Protein AF-A0A382RN98-F1 (afdb_monomer_lite)

InterPro domains:
  IPR011059 Metal-dependent hydrolase, composite domain superfamily [G3DSA:2.30.40.10] (1-79)
  IPR011059 Metal-dependent hydrolase, composite domain superfamily [SSF51338] (1-79)
  IPR051607 Metallo-dependent Hydrolases [PTHR11271] (2-80)

pLDDT: mean 94.47, std 5.95, range [65.12, 98.31]

Structure (mmCIF, N/CA/C/O backbone):
data_AF-A0A382RN98-F1
#
_entry.id   AF-A0A382RN98-F1
#
loop_
_atom_site.group_PDB
_atom_site.id
_atom_site.type_symbol
_atom_site.label_atom_id
_atom_site.label_alt_id
_atom_site.label_comp_id
_atom_site.label_asym_id
_atom_site.label_entity_id
_atom_site.label_seq_id
_atom_site.pdbx_PDB_ins_code
_atom_site.Cartn_x
_atom_site.Cartn_y
_atom_site.Cartn_z
_atom_site.occupancy
_atom_site.B_iso_or_equiv
_atom_site.auth_seq_id
_atom_site.auth_comp_id
_atom_site.auth_asym_id
_atom_site.auth_atom_id
_atom_site.pdbx_PDB_model_num
ATOM 1 N N . MET A 1 1 ? 13.402 0.076 -18.358 1.00 94.31 1 MET A N 1
ATOM 2 C CA . MET A 1 1 ? 13.075 -1.176 -17.636 1.00 94.31 1 MET A CA 1
ATOM 3 C C . MET A 1 1 ? 12.168 -2.017 -18.513 1.00 94.31 1 MET A C 1
ATOM 5 O O . MET A 1 1 ? 11.192 -1.482 -1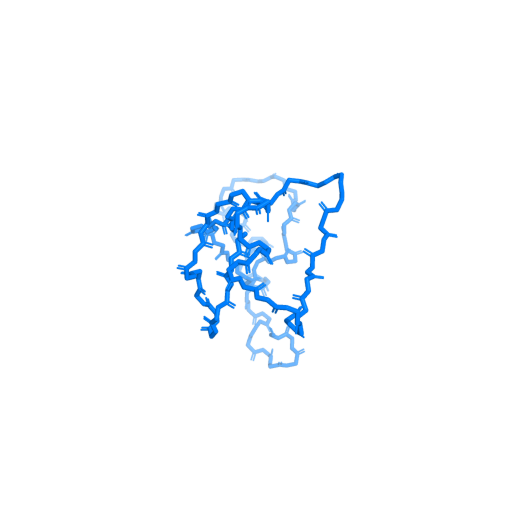9.022 1.00 94.31 1 MET A O 1
ATOM 9 N N . VAL A 1 2 ? 12.488 -3.296 -18.694 1.00 94.62 2 VAL A N 1
ATOM 10 C CA . VAL A 1 2 ? 11.685 -4.261 -19.454 1.00 94.62 2 VAL A CA 1
ATOM 11 C C . VAL A 1 2 ? 11.070 -5.259 -18.479 1.00 94.62 2 VAL A C 1
ATOM 13 O O . VAL A 1 2 ? 11.761 -5.789 -17.606 1.00 94.62 2 VAL A O 1
ATOM 16 N N . VAL A 1 3 ? 9.769 -5.508 -18.627 1.00 94.38 3 VAL A N 1
ATOM 17 C CA . VAL A 1 3 ? 8.996 -6.421 -17.776 1.00 94.38 3 VAL A CA 1
ATOM 18 C C . VAL A 1 3 ? 8.352 -7.501 -18.642 1.00 94.38 3 VAL A C 1
ATOM 20 O O . VAL A 1 3 ? 7.806 -7.211 -19.710 1.00 94.38 3 VAL A O 1
ATOM 23 N N . ARG A 1 4 ? 8.413 -8.750 -18.175 1.00 93.31 4 ARG A N 1
ATOM 24 C CA . ARG A 1 4 ? 7.735 -9.915 -18.758 1.00 93.31 4 ARG A CA 1
ATOM 25 C C . ARG A 1 4 ? 7.139 -10.749 -17.634 1.00 93.31 4 ARG A C 1
ATOM 27 O O . ARG A 1 4 ? 7.813 -10.982 -16.637 1.00 93.31 4 ARG A O 1
ATOM 34 N N . GLU A 1 5 ? 5.880 -11.156 -17.782 1.00 94.94 5 GLU A N 1
ATOM 35 C CA . GLU A 1 5 ? 5.194 -12.041 -16.822 1.00 94.94 5 GLU A CA 1
ATOM 36 C C . GLU A 1 5 ? 5.313 -11.571 -15.357 1.00 94.94 5 GLU A C 1
ATOM 38 O O . GLU A 1 5 ? 5.577 -12.346 -14.441 1.00 94.94 5 GLU A O 1
ATOM 43 N N . GLY A 1 6 ? 5.176 -10.259 -15.134 1.00 95.31 6 GLY A N 1
ATOM 44 C CA . GLY A 1 6 ? 5.261 -9.661 -13.797 1.00 95.31 6 GLY A CA 1
ATOM 45 C C . GLY A 1 6 ? 6.673 -9.584 -13.201 1.00 95.31 6 GLY A C 1
ATOM 46 O O . GLY A 1 6 ? 6.811 -9.214 -12.038 1.00 95.31 6 GLY A O 1
ATOM 47 N N . LYS A 1 7 ? 7.726 -9.899 -13.964 1.00 97.44 7 LYS A N 1
ATOM 48 C CA . LYS A 1 7 ? 9.123 -9.824 -13.516 1.00 97.44 7 LYS A CA 1
ATOM 49 C C . LYS A 1 7 ? 9.920 -8.833 -14.348 1.00 97.44 7 LYS A C 1
ATOM 51 O O . LYS A 1 7 ? 9.760 -8.741 -15.565 1.00 97.44 7 LYS A O 1
ATOM 56 N N . ILE A 1 8 ? 10.812 -8.107 -13.683 1.00 96.44 8 ILE A N 1
ATOM 57 C CA . ILE A 1 8 ? 11.810 -7.277 -14.354 1.00 96.44 8 ILE A CA 1
ATOM 58 C C . ILE A 1 8 ? 12.822 -8.220 -15.002 1.00 96.44 8 ILE A C 1
ATOM 60 O O . ILE A 1 8 ? 13.458 -9.010 -14.307 1.00 96.44 8 ILE A O 1
ATOM 64 N N . VAL A 1 9 ? 12.955 -8.141 -16.325 1.00 95.94 9 VAL A N 1
ATOM 65 C CA . VAL A 1 9 ? 13.953 -8.919 -17.076 1.00 95.94 9 VAL A CA 1
ATOM 66 C C . VAL A 1 9 ? 15.185 -8.088 -17.403 1.00 95.94 9 VAL A C 1
ATOM 68 O O . VAL A 1 9 ? 16.260 -8.648 -17.580 1.00 95.94 9 VAL A O 1
ATOM 71 N N . GLU A 1 10 ? 15.048 -6.758 -17.449 1.00 95.75 10 GLU A N 1
ATOM 72 C CA . GLU A 1 10 ? 16.178 -5.867 -17.693 1.00 95.75 10 GLU A CA 1
ATOM 73 C C . GLU A 1 10 ? 15.945 -4.430 -17.209 1.00 95.75 10 GLU A C 1
ATOM 75 O O . GLU A 1 10 ? 14.832 -3.895 -17.272 1.00 95.75 10 GLU A O 1
ATOM 80 N N . VAL A 1 11 ? 17.019 -3.771 -16.774 1.00 96.31 11 VAL A N 1
ATOM 81 C CA . VAL A 1 11 ? 17.061 -2.351 -16.398 1.00 96.31 11 VAL A CA 1
ATOM 82 C C . VAL A 1 11 ? 18.257 -1.710 -17.098 1.00 96.31 11 VAL A C 1
ATOM 84 O O . VAL A 1 11 ? 19.324 -2.310 -17.151 1.00 96.31 11 VAL A O 1
ATOM 87 N N . GLY A 1 12 ? 18.074 -0.507 -17.640 1.00 95.19 12 GLY A N 1
ATOM 88 C CA . GLY A 1 12 ? 19.090 0.189 -18.425 1.00 95.19 12 GLY A CA 1
ATOM 89 C C . GLY A 1 12 ? 18.546 1.464 -19.061 1.00 95.19 12 GLY A C 1
ATOM 90 O O . GLY A 1 12 ? 17.363 1.792 -18.895 1.00 95.19 12 GLY A O 1
ATOM 91 N N . GLU A 1 13 ? 19.422 2.153 -19.789 1.00 95.88 13 GLU A N 1
ATOM 92 C CA . GLU A 1 13 ? 19.119 3.389 -20.507 1.00 95.88 13 GLU A CA 1
ATOM 93 C C . GLU A 1 13 ? 18.124 3.160 -21.647 1.00 95.88 13 GLU A C 1
ATOM 95 O O . GLU A 1 13 ? 18.142 2.133 -22.330 1.00 95.88 13 GLU A O 1
ATOM 100 N N . TYR A 1 14 ? 17.257 4.144 -21.895 1.00 92.88 14 TYR A N 1
ATOM 101 C CA . TYR A 1 14 ? 16.265 4.034 -22.967 1.00 92.88 14 TYR A CA 1
ATOM 102 C C . TYR A 1 14 ? 16.921 3.849 -24.342 1.00 92.88 14 TYR A C 1
ATOM 104 O O . TYR A 1 14 ? 16.451 3.037 -25.138 1.00 92.88 14 TYR A O 1
ATOM 112 N N . SER A 1 15 ? 18.007 4.575 -24.620 1.00 93.69 15 SER A N 1
ATOM 113 C CA . SER A 1 15 ? 18.732 4.509 -25.897 1.00 93.69 15 SER A CA 1
ATOM 114 C C . SER A 1 15 ? 19.271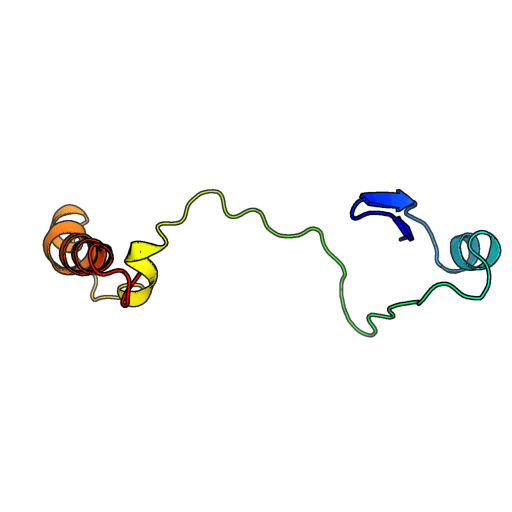 3.111 -26.207 1.00 93.69 15 SER A C 1
ATOM 116 O O . SER A 1 15 ? 19.302 2.720 -27.368 1.00 93.69 15 SER A O 1
ATOM 118 N N . GLU A 1 16 ? 19.649 2.339 -25.189 1.00 92.81 16 GLU A N 1
ATOM 119 C CA . GLU A 1 16 ? 20.167 0.977 -25.345 1.00 92.81 16 GLU A CA 1
ATOM 120 C C . GLU A 1 16 ? 19.031 -0.049 -25.420 1.00 92.81 16 GLU A C 1
ATOM 122 O O . GLU A 1 16 ? 19.011 -0.923 -26.292 1.00 92.81 16 GLU A O 1
ATOM 127 N N . LEU A 1 17 ? 18.044 0.080 -24.527 1.00 92.50 17 LEU A N 1
ATOM 128 C CA . LEU A 1 17 ? 16.923 -0.852 -24.445 1.00 92.50 17 LEU A CA 1
ATOM 129 C C . LEU A 1 17 ? 15.993 -0.749 -25.659 1.00 92.50 17 LEU A C 1
ATOM 131 O O . LEU A 1 17 ? 15.570 -1.777 -26.178 1.00 92.50 17 LEU A O 1
ATOM 135 N N . SER A 1 18 ? 15.698 0.460 -26.143 1.00 89.75 18 SER A N 1
ATOM 136 C CA . SER A 1 18 ? 14.779 0.672 -27.277 1.00 89.75 18 SER A CA 1
ATOM 137 C C . SER A 1 18 ? 15.278 0.079 -28.599 1.00 89.75 18 SER A C 1
ATOM 139 O O . SER A 1 18 ? 14.473 -0.251 -29.467 1.00 89.75 18 SER A O 1
ATOM 141 N N . VAL A 1 19 ? 16.594 -0.101 -28.755 1.00 89.75 19 VAL A N 1
ATOM 142 C CA . VAL A 1 19 ? 17.188 -0.760 -29.929 1.00 89.75 19 VAL A CA 1
ATOM 143 C C . VAL A 1 19 ? 17.015 -2.277 -29.839 1.00 89.75 19 VAL A C 1
ATOM 145 O O . VAL A 1 19 ? 16.622 -2.922 -30.812 1.00 89.75 19 VAL A O 1
ATOM 148 N N . ARG A 1 20 ? 17.298 -2.851 -28.664 1.00 88.06 20 ARG A N 1
ATOM 149 C CA . ARG A 1 20 ? 17.296 -4.302 -28.423 1.00 88.06 20 ARG A CA 1
ATOM 150 C C . ARG A 1 20 ? 15.902 -4.899 -28.271 1.00 88.06 20 ARG A C 1
ATOM 152 O O . ARG A 1 20 ? 15.679 -6.048 -28.643 1.00 88.06 20 ARG A O 1
ATOM 159 N N . PHE A 1 21 ? 14.990 -4.132 -27.694 1.00 84.75 21 PHE A N 1
ATOM 160 C CA . PHE A 1 21 ? 13.597 -4.496 -27.493 1.00 84.75 21 PHE A CA 1
ATOM 161 C C . PHE A 1 21 ? 12.779 -3.685 -28.501 1.00 84.75 21 PHE A C 1
ATOM 163 O O . PHE A 1 21 ? 12.379 -2.553 -28.243 1.00 84.75 21 PHE A O 1
ATOM 170 N N . SER A 1 22 ? 12.673 -4.233 -29.713 1.00 68.88 22 SER A N 1
ATOM 171 C CA . SER A 1 22 ? 12.184 -3.531 -30.902 1.00 68.88 22 SER A CA 1
ATOM 172 C C . SER A 1 22 ? 10.652 -3.405 -30.982 1.00 68.88 22 SER A C 1
ATOM 174 O O . SER A 1 22 ? 9.890 -4.015 -30.237 1.00 68.88 22 S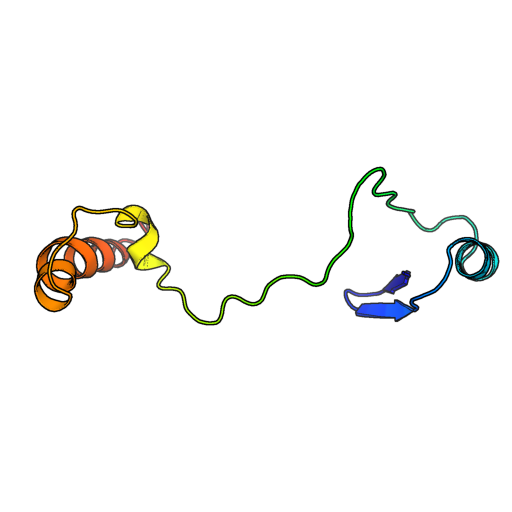ER A O 1
ATOM 176 N N . SER A 1 23 ? 10.231 -2.580 -31.944 1.00 65.12 23 SER A N 1
ATOM 177 C CA . SER A 1 23 ? 8.902 -2.014 -32.199 1.00 65.12 23 SER A CA 1
ATOM 178 C C . SER A 1 23 ? 7.723 -2.995 -32.157 1.00 65.12 23 SER A C 1
ATOM 180 O O . SER A 1 23 ? 7.568 -3.835 -33.043 1.00 65.12 23 SER A O 1
ATOM 182 N N . GLY A 1 24 ? 6.841 -2.804 -31.176 1.00 72.75 24 GLY A N 1
ATOM 183 C CA . GLY A 1 24 ? 5.558 -3.501 -31.053 1.00 72.75 24 GLY A CA 1
ATOM 184 C C . GLY A 1 24 ? 5.128 -3.661 -29.598 1.00 72.75 24 GLY A C 1
ATOM 185 O O . GLY A 1 24 ? 3.935 -3.650 -29.300 1.00 72.75 24 GLY A O 1
ATOM 186 N N . ASP A 1 25 ? 6.103 -3.730 -28.692 1.00 82.62 25 ASP A N 1
ATOM 187 C CA . ASP A 1 25 ? 5.832 -3.724 -27.262 1.00 82.62 25 ASP A CA 1
ATOM 188 C C . ASP A 1 25 ? 5.251 -2.375 -26.815 1.00 82.62 25 ASP A C 1
ATOM 190 O O . ASP A 1 25 ? 5.753 -1.316 -27.214 1.00 82.62 25 ASP A O 1
ATOM 194 N N . PRO A 1 26 ? 4.218 -2.380 -25.957 1.00 88.12 26 PRO A N 1
ATOM 195 C CA . PRO A 1 26 ? 3.688 -1.153 -25.394 1.00 88.12 26 PRO A CA 1
ATOM 196 C C . PRO A 1 26 ? 4.739 -0.496 -24.495 1.00 88.12 26 PRO A C 1
ATOM 198 O O . PRO A 1 26 ? 5.206 -1.078 -23.515 1.00 88.12 26 PRO A O 1
ATOM 201 N N . ILE A 1 27 ? 5.081 0.750 -24.814 1.00 91.62 27 ILE A N 1
ATOM 202 C CA . ILE A 1 27 ? 5.916 1.595 -23.962 1.00 91.62 27 ILE A CA 1
ATOM 203 C C . ILE A 1 27 ? 4.996 2.422 -23.072 1.00 91.62 27 ILE A C 1
ATOM 205 O O . ILE A 1 27 ? 4.171 3.194 -23.559 1.00 91.62 27 ILE A O 1
ATOM 209 N N . VAL A 1 28 ? 5.176 2.299 -21.759 1.00 93.56 28 VAL A N 1
ATOM 210 C CA . VAL A 1 28 ? 4.531 3.180 -20.783 1.00 93.56 28 VAL A CA 1
ATOM 211 C C . VAL A 1 28 ? 5.531 4.260 -20.385 1.00 93.56 28 VAL A C 1
ATOM 213 O O . VAL A 1 28 ? 6.541 3.977 -19.741 1.00 93.56 28 VAL A O 1
ATOM 216 N N . HIS A 1 29 ? 5.269 5.498 -20.802 1.00 94.25 29 HIS A N 1
ATOM 217 C CA . HIS A 1 29 ? 6.140 6.639 -20.532 1.00 94.25 29 HIS A CA 1
ATOM 218 C C . HIS A 1 29 ? 5.590 7.480 -19.374 1.00 94.25 29 HIS A C 1
ATOM 220 O O . HIS A 1 29 ? 4.577 8.161 -19.510 1.00 94.25 29 HIS A O 1
ATOM 226 N N . PHE A 1 30 ? 6.291 7.454 -18.241 1.00 95.81 30 PHE A N 1
ATOM 227 C CA . PHE A 1 30 ? 5.974 8.248 -17.054 1.00 95.81 30 PHE A CA 1
ATOM 228 C C . PHE A 1 30 ? 6.754 9.567 -17.067 1.00 95.81 30 PHE A C 1
ATOM 230 O O . PHE A 1 30 ? 7.800 9.690 -16.431 1.00 95.81 30 PHE A O 1
ATOM 237 N N . LYS A 1 31 ? 6.268 10.548 -17.835 1.00 96.75 31 LYS A N 1
ATOM 238 C CA . LYS A 1 31 ? 6.881 11.880 -17.887 1.00 96.75 31 LYS A CA 1
ATOM 239 C C . LYS A 1 31 ? 6.750 12.584 -16.527 1.00 96.75 31 LYS A C 1
ATOM 241 O O . LYS A 1 31 ? 5.750 12.405 -15.833 1.00 96.75 31 LYS A O 1
ATOM 246 N N . ASP A 1 32 ? 7.759 13.373 -16.160 1.00 97.19 32 ASP A N 1
ATOM 247 C CA . ASP A 1 32 ? 7.762 14.226 -14.961 1.00 97.19 32 ASP A CA 1
ATOM 248 C C . ASP A 1 32 ? 7.493 13.448 -13.652 1.00 97.19 32 ASP A C 1
ATOM 250 O O . ASP A 1 32 ? 6.975 13.987 -12.678 1.00 97.19 32 ASP A O 1
ATOM 254 N N . SER A 1 33 ? 7.841 12.157 -13.637 1.00 97.25 33 SER A N 1
ATOM 255 C CA . SER A 1 33 ? 7.595 11.223 -12.536 1.00 97.25 33 SER A CA 1
ATOM 256 C C . SER A 1 33 ? 8.869 10.462 -12.171 1.00 97.25 33 SER A C 1
ATOM 258 O O . SER A 1 33 ? 9.720 10.210 -13.024 1.00 97.25 33 SER A O 1
ATOM 260 N N . LEU A 1 34 ? 8.980 10.041 -10.909 1.00 97.62 34 LEU A N 1
ATOM 261 C CA . LEU A 1 34 ? 10.016 9.110 -10.459 1.00 97.62 34 LEU A CA 1
ATOM 262 C C . LEU A 1 34 ? 9.421 7.708 -10.327 1.00 97.62 34 LEU A C 1
ATOM 264 O O . LEU A 1 34 ? 8.450 7.506 -9.600 1.00 97.62 34 LEU A O 1
ATOM 268 N N . ILE A 1 35 ? 10.020 6.736 -11.014 1.00 96.44 35 ILE A N 1
ATOM 269 C CA . ILE A 1 35 ? 9.678 5.320 -10.852 1.00 96.44 35 ILE A CA 1
ATOM 270 C C . ILE A 1 35 ? 10.505 4.771 -9.690 1.00 96.44 35 ILE A C 1
ATOM 272 O O . ILE A 1 35 ? 11.732 4.846 -9.708 1.00 96.44 35 ILE A O 1
ATOM 276 N N . MET A 1 36 ? 9.832 4.208 -8.690 1.00 97.69 36 MET A N 1
ATOM 277 C CA . MET A 1 36 ? 10.452 3.626 -7.499 1.00 97.69 36 MET A CA 1
ATOM 278 C C . MET A 1 36 ? 9.894 2.219 -7.247 1.00 97.69 36 MET A C 1
ATOM 280 O O . MET A 1 36 ? 8.796 1.911 -7.722 1.00 97.69 36 MET A O 1
ATOM 284 N N . PRO A 1 37 ? 10.608 1.355 -6.502 1.00 97.88 37 PRO A N 1
ATOM 285 C CA . PRO A 1 37 ? 10.029 0.115 -5.997 1.00 97.88 37 PRO A CA 1
ATOM 286 C C . PRO A 1 37 ? 8.764 0.387 -5.176 1.00 97.88 37 PRO A C 1
ATOM 288 O O . PRO A 1 37 ? 8.651 1.427 -4.524 1.00 97.88 37 PRO A O 1
ATOM 291 N N . GLY A 1 38 ? 7.829 -0.564 -5.181 1.00 97.94 38 GLY A N 1
ATOM 292 C CA . GLY A 1 38 ? 6.664 -0.498 -4.300 1.00 97.94 38 GLY A CA 1
ATOM 293 C C . GLY A 1 38 ? 7.092 -0.477 -2.832 1.00 97.94 38 GLY A C 1
ATOM 294 O O . GLY A 1 38 ? 8.021 -1.188 -2.442 1.00 97.94 38 GLY A O 1
ATOM 295 N N . PHE A 1 39 ? 6.422 0.339 -2.018 1.00 98.31 39 PHE A N 1
ATOM 296 C CA . PHE A 1 39 ? 6.656 0.343 -0.577 1.00 98.31 39 PHE A CA 1
ATOM 297 C C . PHE A 1 39 ? 6.201 -0.973 0.057 1.00 98.31 39 PHE A C 1
ATOM 299 O O . PHE A 1 39 ? 5.233 -1.590 -0.387 1.00 98.31 39 PHE A O 1
ATOM 306 N N . ILE A 1 40 ? 6.904 -1.378 1.114 1.00 98.12 40 ILE A N 1
ATOM 307 C CA . ILE A 1 40 ? 6.556 -2.540 1.929 1.00 98.12 40 ILE A CA 1
ATOM 308 C C . ILE A 1 40 ? 5.990 -2.016 3.246 1.00 98.12 40 ILE A C 1
ATOM 310 O O . ILE A 1 40 ? 6.732 -1.472 4.063 1.00 98.12 40 ILE A O 1
ATOM 314 N N . ASP A 1 41 ? 4.684 -2.182 3.438 1.00 97.94 41 ASP A N 1
ATOM 315 C CA . ASP A 1 41 ? 4.037 -1.990 4.735 1.00 97.94 41 ASP A CA 1
ATOM 316 C C . ASP A 1 41 ? 4.157 -3.293 5.535 1.00 97.94 41 ASP A C 1
ATOM 318 O O . ASP A 1 41 ? 3.614 -4.330 5.149 1.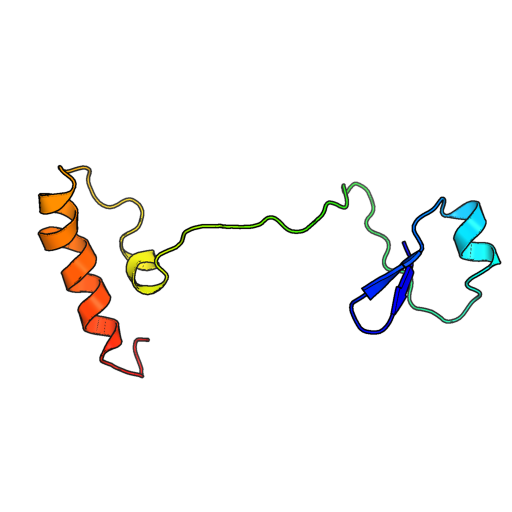00 97.94 41 ASP A O 1
ATOM 322 N N . SER A 1 42 ? 4.943 -3.262 6.612 1.00 98.12 42 SER A N 1
ATOM 323 C CA . SER A 1 42 ? 5.224 -4.441 7.430 1.00 98.12 42 SER A CA 1
ATOM 324 C C . SER A 1 42 ? 4.170 -4.708 8.501 1.00 98.12 42 SER A C 1
ATOM 326 O O . SER A 1 42 ? 4.203 -5.781 9.108 1.00 98.12 42 SER A O 1
ATOM 328 N N . HIS A 1 43 ? 3.264 -3.763 8.772 1.00 98.06 43 HIS A N 1
ATOM 329 C CA . HIS A 1 43 ? 2.305 -3.908 9.855 1.00 98.06 43 HIS A CA 1
ATOM 330 C C . HIS A 1 43 ? 1.071 -3.023 9.669 1.00 98.06 43 HIS A C 1
ATOM 332 O O . HIS A 1 43 ? 1.102 -1.814 9.892 1.00 98.06 43 HIS A O 1
ATOM 338 N N . ILE A 1 44 ? -0.052 -3.675 9.380 1.00 97.38 44 ILE A N 1
ATOM 339 C CA . ILE A 1 44 ? -1.363 -3.045 9.284 1.00 97.38 44 ILE A CA 1
ATOM 340 C C . ILE A 1 44 ? -2.428 -3.952 9.898 1.00 97.38 44 ILE A C 1
ATOM 342 O O . ILE A 1 44 ? -2.386 -5.175 9.762 1.00 97.38 44 ILE A O 1
ATOM 346 N N . HIS A 1 45 ? -3.419 -3.339 10.538 1.00 97.38 45 HIS A N 1
ATOM 347 C CA . HIS A 1 45 ? -4.641 -4.006 10.970 1.00 97.38 45 HIS A CA 1
ATOM 348 C C . HIS A 1 45 ? -5.791 -3.561 10.065 1.00 97.38 45 HIS A C 1
ATOM 350 O O . HIS A 1 45 ? -6.427 -2.540 10.321 1.00 97.38 45 HIS A O 1
ATOM 356 N N . TYR A 1 46 ? -6.055 -4.315 8.993 1.00 96.88 46 TYR A N 1
ATOM 357 C CA . TYR A 1 46 ? -7.107 -3.971 8.025 1.00 96.88 46 TYR A CA 1
ATOM 358 C C . TYR A 1 46 ? -8.480 -3.703 8.680 1.00 96.88 46 TYR A C 1
ATOM 360 O O . TYR A 1 46 ? -9.059 -2.647 8.405 1.00 96.88 46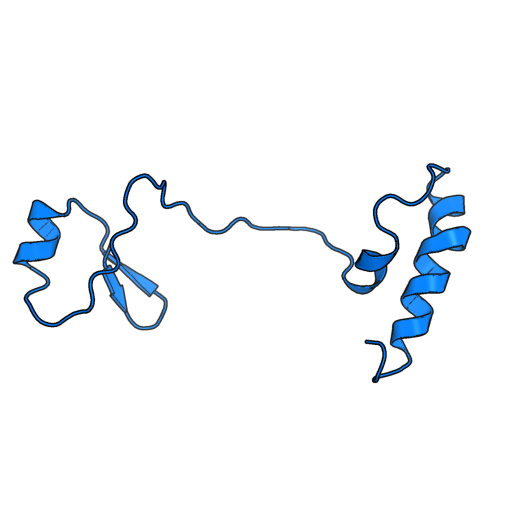 TYR A O 1
ATOM 368 N N . PRO A 1 47 ? -8.953 -4.537 9.630 1.00 97.62 47 PRO A N 1
ATOM 369 C CA . PRO A 1 47 ? -10.229 -4.307 10.306 1.00 97.62 47 PRO A CA 1
ATOM 370 C C . PRO A 1 47 ? -10.318 -3.023 11.142 1.00 97.62 47 PRO A C 1
ATOM 372 O O . PRO A 1 47 ? -11.396 -2.655 11.588 1.00 97.62 47 PRO A O 1
ATOM 375 N N . GLN A 1 48 ? -9.206 -2.320 11.361 1.00 97.62 48 GLN A N 1
ATOM 376 C CA . GLN A 1 48 ? -9.158 -1.096 12.163 1.00 97.62 48 GLN A CA 1
ATOM 377 C C . GLN A 1 48 ? -9.156 0.181 11.309 1.00 97.62 48 GLN A C 1
ATOM 379 O O . GLN A 1 48 ? -9.111 1.282 11.856 1.00 97.62 48 GLN A O 1
ATOM 384 N N . TYR A 1 49 ? -9.218 0.079 9.975 1.00 96.19 49 TYR A N 1
ATOM 385 C CA . TYR A 1 49 ? -9.081 1.240 9.084 1.00 96.19 49 TYR A CA 1
ATOM 386 C C . TYR A 1 49 ? -10.074 2.374 9.398 1.00 96.19 49 TYR A C 1
ATOM 388 O O . TYR A 1 49 ? -9.704 3.547 9.405 1.00 96.19 49 TYR A O 1
ATOM 396 N N . LYS A 1 50 ? -11.329 2.039 9.728 1.00 96.31 50 LYS A N 1
ATOM 397 C CA . LYS A 1 50 ? -12.385 3.028 10.013 1.00 96.31 50 LYS A CA 1
ATOM 398 C C . LYS A 1 50 ? -12.223 3.751 11.357 1.00 96.31 50 LYS A C 1
ATOM 400 O O . LYS A 1 50 ? -12.924 4.732 11.587 1.00 96.31 50 LYS A O 1
ATOM 405 N N . VAL A 1 51 ? -11.316 3.299 12.228 1.00 96.56 51 VAL A N 1
ATOM 406 C CA . VAL A 1 51 ? -11.023 3.944 13.523 1.00 96.56 51 VAL A CA 1
ATOM 407 C C . VAL A 1 51 ? -9.675 4.667 13.550 1.00 96.56 51 VAL A C 1
ATOM 409 O O . VAL A 1 51 ? -9.281 5.189 14.599 1.00 96.56 51 VAL A O 1
ATOM 412 N N . ILE A 1 52 ? -8.981 4.758 12.408 1.00 96.12 52 ILE A N 1
ATOM 413 C CA . ILE A 1 52 ? -7.792 5.604 12.257 1.00 96.12 52 ILE A CA 1
ATOM 414 C C . ILE A 1 52 ? -8.145 7.048 12.643 1.00 96.12 52 ILE A C 1
ATOM 416 O O . ILE A 1 52 ? -9.209 7.559 12.303 1.00 96.12 52 ILE A O 1
ATOM 420 N N . SER A 1 53 ? -7.240 7.702 13.376 1.00 94.31 53 SER A N 1
ATOM 421 C CA . SER A 1 53 ? -7.403 9.086 13.852 1.00 94.31 53 SER A CA 1
ATOM 422 C C . SER A 1 53 ? -8.573 9.318 14.823 1.00 94.31 53 SER A C 1
ATOM 424 O O . SER A 1 53 ? -9.030 10.451 14.979 1.00 94.31 53 SER A O 1
ATOM 426 N N . SER A 1 54 ? -9.024 8.276 15.530 1.00 95.31 54 SER A N 1
ATOM 427 C CA . SER A 1 54 ? -9.888 8.427 16.711 1.00 95.31 54 SER A CA 1
ATOM 428 C C . SER A 1 54 ? -9.208 9.258 17.811 1.00 95.31 54 SER A C 1
ATOM 430 O O . SER A 1 54 ? -7.987 9.432 17.818 1.00 95.31 54 SER A O 1
ATOM 432 N N . TYR A 1 55 ? -9.993 9.794 18.753 1.00 94.69 55 TYR A N 1
ATOM 433 C CA . TYR A 1 55 ? -9.458 10.653 19.815 1.00 94.69 55 TYR A CA 1
ATOM 434 C C . TYR A 1 55 ? -8.392 9.930 20.648 1.00 94.69 55 TYR A C 1
ATOM 436 O O . TYR A 1 55 ? -8.577 8.776 21.034 1.00 94.69 55 TYR A O 1
ATOM 444 N N . GLY A 1 56 ? -7.296 10.634 20.941 1.00 91.44 56 GLY A N 1
ATOM 445 C CA . GLY A 1 56 ? -6.146 10.070 21.638 1.00 91.44 56 GLY A CA 1
ATOM 446 C C . GLY A 1 56 ? -6.478 9.627 23.063 1.00 91.44 56 GLY A C 1
ATOM 447 O O . GLY A 1 56 ? -6.947 10.420 23.878 1.00 91.44 56 GLY A O 1
ATOM 448 N N . THR A 1 57 ? -6.185 8.365 23.364 1.00 92.94 57 THR A N 1
ATOM 449 C CA . THR A 1 57 ? -6.286 7.758 24.698 1.00 92.94 57 THR A CA 1
ATOM 450 C C . THR A 1 57 ? -5.061 6.879 24.964 1.00 92.94 57 THR A C 1
ATOM 452 O O . THR A 1 57 ? -4.211 6.697 24.090 1.00 92.94 57 THR A O 1
ATOM 455 N N . SER A 1 58 ? -4.963 6.282 26.156 1.00 97.25 58 SER A N 1
ATOM 456 C CA . SER A 1 58 ? -3.992 5.199 26.380 1.00 97.25 58 SER A CA 1
ATOM 457 C C . SER A 1 58 ? -4.287 3.991 25.473 1.00 97.25 58 SER A C 1
ATOM 459 O O . SER A 1 58 ? -5.417 3.831 25.008 1.00 97.25 58 SER A O 1
ATOM 461 N N . LEU A 1 59 ? -3.296 3.120 25.243 1.00 96.38 59 LEU A N 1
ATOM 462 C CA . LEU A 1 59 ? -3.439 1.948 24.364 1.00 96.38 59 LEU A CA 1
ATOM 463 C C . LEU A 1 59 ? -4.612 1.042 24.766 1.00 96.38 59 LEU A C 1
ATOM 465 O O . LEU A 1 59 ? -5.454 0.720 23.936 1.00 96.38 59 LEU A O 1
ATOM 469 N N . LEU A 1 60 ? -4.683 0.629 26.036 1.00 97.75 60 LEU A N 1
ATOM 470 C CA . LEU A 1 60 ? -5.738 -0.284 26.492 1.00 97.75 60 LEU A CA 1
ATOM 471 C C . LEU A 1 60 ? -7.122 0.364 26.414 1.00 97.75 60 LEU A C 1
ATOM 473 O O . LEU A 1 60 ? -8.101 -0.305 26.093 1.00 97.75 60 LEU A O 1
ATOM 477 N N . GLU A 1 61 ? -7.207 1.667 26.673 1.00 97.69 61 GLU A N 1
ATOM 478 C CA . GLU A 1 61 ? -8.453 2.407 26.504 1.00 97.69 61 GLU A CA 1
ATOM 479 C C . GLU A 1 61 ? -8.853 2.491 25.027 1.00 97.69 61 GLU A C 1
ATOM 481 O O . GLU A 1 61 ? -10.012 2.238 24.708 1.00 97.69 61 GLU A O 1
ATOM 486 N N . TRP A 1 62 ? -7.901 2.748 24.121 1.00 97.31 62 TRP A N 1
ATOM 487 C CA . TRP A 1 62 ? -8.148 2.782 22.677 1.00 97.31 62 TRP A CA 1
ATOM 488 C C . TRP A 1 62 ? -8.702 1.440 22.214 1.00 97.31 62 TRP A C 1
ATOM 490 O O . TRP A 1 62 ? -9.736 1.393 21.544 1.00 97.31 62 TRP A O 1
ATOM 500 N N . LEU A 1 63 ? -8.040 0.348 22.609 1.00 97.88 63 LEU A N 1
ATOM 501 C CA . LEU A 1 63 ? -8.422 -1.001 22.214 1.00 97.88 63 LEU A CA 1
ATOM 502 C C . LEU A 1 63 ? -9.881 -1.303 22.577 1.00 97.88 63 LEU A C 1
ATOM 504 O O . LEU A 1 63 ? -10.661 -1.720 21.724 1.00 97.88 63 LEU A O 1
ATOM 508 N N . ASN A 1 64 ? -10.263 -1.025 23.825 1.00 97.75 64 ASN A N 1
ATOM 509 C CA . ASN A 1 64 ? -11.621 -1.270 24.308 1.00 97.75 64 ASN A CA 1
ATOM 510 C C . ASN A 1 64 ? -12.658 -0.312 23.708 1.00 97.75 64 ASN A C 1
ATOM 512 O O . ASN A 1 64 ? -13.782 -0.721 23.433 1.00 97.75 64 ASN A O 1
ATOM 516 N N . LYS A 1 65 ? -12.300 0.962 23.521 1.00 97.19 65 LYS A N 1
ATOM 517 C CA . LYS A 1 65 ? -13.234 2.006 23.086 1.00 97.19 65 LYS A CA 1
ATOM 518 C C . LYS A 1 65 ? -13.488 1.998 21.579 1.00 97.19 65 LYS A C 1
ATOM 520 O O . LYS A 1 65 ? -14.602 2.303 21.162 1.00 97.19 65 LYS A O 1
ATOM 525 N N . TYR A 1 66 ? -12.470 1.682 20.779 1.00 97.81 66 TYR A N 1
ATOM 526 C CA . TYR A 1 66 ? -12.511 1.810 19.321 1.00 97.81 66 TYR A CA 1
ATOM 527 C C . TYR A 1 66 ? -12.207 0.491 18.610 1.00 97.81 66 TYR A C 1
ATOM 529 O O . TYR A 1 66 ? -13.032 0.019 17.833 1.00 97.81 66 TYR A O 1
ATOM 537 N N . THR A 1 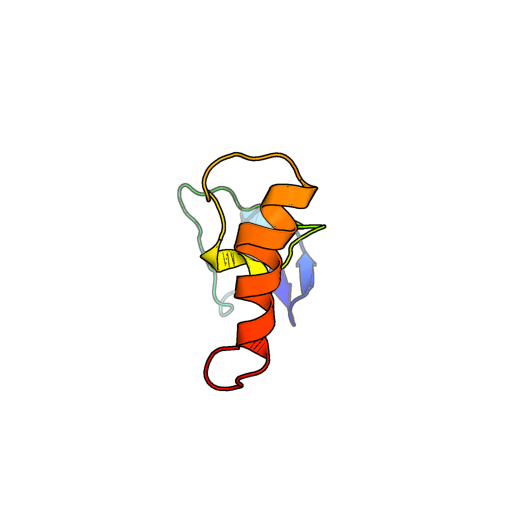67 ? -11.048 -0.115 18.881 1.00 97.75 67 THR A N 1
ATOM 538 C CA . THR A 1 67 ? -10.539 -1.249 18.092 1.00 97.75 67 THR A CA 1
ATOM 539 C C . THR A 1 67 ? -11.453 -2.463 18.165 1.00 97.75 67 THR A C 1
ATOM 541 O O . THR A 1 67 ? -11.975 -2.885 17.140 1.00 97.75 67 THR A O 1
ATOM 544 N N . PHE A 1 68 ? -11.707 -3.003 19.359 1.00 98.19 68 PHE A N 1
ATOM 545 C CA . PHE A 1 68 ? -12.495 -4.231 19.491 1.00 98.19 68 PHE A CA 1
ATOM 546 C C . PHE A 1 68 ? -13.939 -4.044 19.026 1.00 98.19 68 PHE A C 1
ATOM 548 O O . PHE A 1 68 ? -14.545 -4.983 18.517 1.00 98.19 68 PHE A O 1
ATOM 555 N N . VAL A 1 69 ? -14.500 -2.844 19.192 1.00 97.56 69 VAL A N 1
ATOM 556 C CA . VAL A 1 69 ? -15.856 -2.516 18.724 1.00 97.56 69 VAL A CA 1
ATOM 557 C C . VAL A 1 69 ? -15.925 -2.537 17.197 1.00 97.56 69 VAL A C 1
ATOM 559 O O . VAL A 1 69 ? -16.906 -3.019 16.636 1.00 97.56 69 VAL A O 1
ATOM 562 N N . GLU A 1 70 ? -14.898 -2.024 16.521 1.00 98.00 70 GLU A N 1
ATOM 563 C CA . GLU A 1 70 ? -14.834 -2.022 15.062 1.00 98.00 70 GLU A CA 1
ATOM 564 C C . GLU A 1 70 ? -14.547 -3.418 14.495 1.00 98.00 70 GLU A C 1
ATOM 566 O O . GLU A 1 70 ? -15.250 -3.860 13.590 1.00 98.00 70 GLU A O 1
ATOM 571 N N . GLU A 1 71 ? -13.594 -4.151 15.076 1.00 98.25 71 GLU A N 1
ATOM 572 C CA . GLU A 1 71 ? -13.223 -5.499 14.625 1.00 98.25 71 GLU A CA 1
ATOM 573 C C . GLU A 1 71 ? -14.391 -6.491 14.701 1.00 98.25 71 GLU A C 1
ATOM 575 O O . GLU A 1 71 ? -14.552 -7.321 13.811 1.00 98.25 71 GLU A O 1
ATOM 580 N N . GLN A 1 72 ? -15.258 -6.386 15.715 1.00 98.00 72 GLN A N 1
ATOM 581 C CA . GLN A 1 72 ? -16.434 -7.258 15.854 1.00 98.00 72 GLN A CA 1
ATOM 582 C C . GLN A 1 72 ? -17.384 -7.194 14.649 1.00 98.00 72 GLN A C 1
ATOM 584 O O . GLN A 1 72 ? -18.041 -8.188 14.333 1.00 98.00 72 GLN A O 1
ATOM 589 N N . LYS A 1 73 ? -17.451 -6.055 13.950 1.00 97.62 73 LYS A N 1
ATOM 590 C CA . LYS A 1 73 ? -18.337 -5.876 12.790 1.00 97.62 73 LYS A CA 1
ATOM 591 C C . LYS A 1 73 ? -17.911 -6.718 11.590 1.00 97.62 73 LYS A C 1
ATOM 593 O O . LYS A 1 73 ? -18.758 -7.069 10.785 1.00 97.62 73 LYS A O 1
ATOM 598 N N . PHE A 1 74 ? -16.642 -7.120 11.514 1.00 97.50 74 PHE A N 1
ATOM 599 C CA . PHE A 1 74 ? -16.132 -8.016 10.468 1.00 97.50 74 PHE A CA 1
ATOM 600 C C . PHE A 1 74 ? -16.653 -9.459 10.590 1.00 97.50 74 PHE A C 1
ATOM 602 O O . PHE A 1 74 ? -16.347 -10.298 9.748 1.00 97.50 74 PHE A O 1
ATOM 609 N N . SER A 1 75 ? -17.441 -9.769 11.626 1.00 96.81 75 SER A N 1
ATOM 610 C CA . SER A 1 75 ? -18.228 -11.008 11.663 1.00 96.81 75 SER A CA 1
ATOM 611 C C . SER A 1 75 ? -19.382 -11.020 10.650 1.00 96.81 75 SER A C 1
ATOM 613 O O . SER A 1 75 ? -19.856 -12.098 10.295 1.00 96.81 75 SER A O 1
ATOM 615 N N . ASP A 1 76 ? -19.812 -9.849 10.175 1.00 97.62 76 ASP A N 1
ATOM 616 C CA . ASP A 1 76 ? -20.784 -9.693 9.098 1.00 97.62 76 ASP A CA 1
ATOM 617 C C . ASP A 1 76 ? -20.062 -9.628 7.742 1.00 97.62 76 ASP A C 1
ATOM 619 O O . ASP A 1 76 ? -19.235 -8.746 7.509 1.00 97.62 76 ASP A O 1
ATOM 623 N N . ILE A 1 77 ? -20.385 -10.562 6.843 1.00 96.25 77 ILE A N 1
ATOM 624 C CA . ILE A 1 77 ? -19.769 -10.668 5.513 1.00 96.25 77 ILE A CA 1
ATOM 625 C C . ILE A 1 77 ? -20.086 -9.466 4.622 1.00 96.25 77 ILE A C 1
ATOM 627 O O . ILE A 1 77 ? -19.282 -9.129 3.762 1.00 96.25 77 ILE A O 1
ATOM 631 N N . ASP A 1 78 ? -21.234 -8.814 4.829 1.00 97.00 78 ASP A N 1
ATOM 632 C CA . ASP A 1 78 ? -21.611 -7.629 4.057 1.00 97.00 78 ASP A CA 1
ATOM 633 C C . ASP A 1 78 ? -20.840 -6.385 4.536 1.00 97.00 78 ASP A C 1
ATOM 635 O O . ASP A 1 78 ? -20.763 -5.375 3.831 1.00 97.00 78 ASP A O 1
ATOM 639 N N . TYR A 1 79 ? -20.269 -6.446 5.744 1.00 94.62 79 TYR A N 1
ATOM 640 C CA . TYR A 1 79 ? -19.439 -5.392 6.319 1.00 94.62 79 TYR A CA 1
ATOM 641 C C . TYR A 1 79 ? -17.939 -5.583 6.061 1.00 94.62 79 TYR A C 1
ATOM 643 O O . TYR A 1 79 ? -17.224 -4.580 5.939 1.00 94.62 79 TYR A O 1
ATOM 651 N N . ALA A 1 80 ? -17.482 -6.839 6.072 1.00 88.56 80 ALA A N 1
ATOM 652 C CA . ALA A 1 80 ? -16.080 -7.246 5.962 1.00 88.56 80 ALA A CA 1
ATOM 653 C C . ALA A 1 80 ? -15.475 -6.968 4.578 1.00 88.56 80 ALA A C 1
ATOM 655 O O . ALA A 1 80 ? -14.290 -6.562 4.560 1.00 88.56 80 ALA A O 1
#

Foldseek 3Di:
DDDDPNDDPDDDDCVVCDVVVDPDDDDDDDPPDDDDDDDDDPDDDVLQPVVPPPDDDPPVCCCVVRVVVSNVCVVDVVRD

Organism: NCBI:txid408172

Secondary structure (DSSP, 8-state):
-EEETTEEEE---HHHHHHHS-BTBPP---TT----PPP------GGGGGGTTPPP--HHHHIIIIIHHHHGGGGSTTT-

Radius of gyration: 22.72 Å; chains: 1; bounding box: 42×26×59 Å

Sequence (80 aa):
MVVREGKIVEVGEYSELSVRFSSGDPIVHFKDSLIMPGFIDSHIHYPQYKVISSYGTSLLEWLNKYTFVEEQKFSDIDYA